Protein AF-A0A652KYF9-F1 (afdb_monomer)

Solvent-accessible surface area (backbone atoms only — not comparable to full-atom values): 8912 Å² total; per-residue (Å²): 131,68,86,69,49,63,64,50,50,52,52,50,38,53,53,48,46,70,70,43,40,64,68,52,47,70,68,33,85,41,65,67,44,28,49,58,48,34,56,60,37,25,52,26,42,38,51,16,23,45,24,52,26,53,29,66,75,55,58,75,67,52,25,52,54,21,47,50,51,18,47,54,28,46,42,53,31,52,51,53,48,55,43,28,55,50,44,50,44,58,72,70,35,50,94,91,38,44,70,59,36,53,48,51,51,51,48,52,54,50,49,45,67,62,49,46,60,55,52,51,50,51,33,62,73,66,35,53,70,35,30,47,54,50,18,53,52,51,33,50,50,33,54,48,52,45,50,51,53,60,57,54,58,67,63,67,77,78,72,79,80,80,79,76,81,76,130

Secondary structure (DSSP, 8-state):
--TTHHHHHHHHHHHHHHHHHHHHHTT--SHHHHHHTHHHHHHHHHHHHHHHHHHTSS-HHHHHHHHHHHHHHHHHHHHHHHHHHHHHHHHT--TT-HHHHHHHHHHHHHHHHHHHHHHHHHHHHH-HHHHHHHHHHHHHHHHHHHHHHHHHHHHHTT---------

Radius of gyration: 19.41 Å; Cα contacts (8 Å, |Δi|>4): 129; chains: 1; bounding box: 60×26×57 Å

Foldseek 3Di:
DDPCLVVVLVVVLVVCCVVCLVVVLVQLQALVSLLVLLVLLLVLLQLLLVLQLQLQVDDPVSVSVSNNSNSVSVSVNVSSCVSSLVNVLCVPADPVGNVVSVVVSVVVVVCCVVVVVVLVVVLVVVDSVSSNVSSVVSSVVSVVVSVVSVVVVVVVVPDDDPPPPDD

Mean predicted aligned error: 7.62 Å

Sequence (167 aa):
APAGLAPLLLVMNSVLVVLFQVPLARFGGSTDAARRLLLPLAALFALGTLALAVSALGGRGLAVTALVVAALALTFVEMIHAIASWELSVALAPDDAQGAYLGVHALAVATQRFGGPLLLTGVIAAGPPAWAVLGVGLVAMCGGQHRVVSRGLRKSSLSVPTVTVSE

Structure (mmCIF, N/CA/C/O backbone):
data_AF-A0A652KYF9-F1
#
_entry.id   AF-A0A652KYF9-F1
#
loop_
_atom_site.group_PDB
_atom_site.id
_atom_site.type_symbol
_atom_site.label_atom_id
_atom_site.label_alt_id
_atom_site.label_comp_id
_atom_site.label_asym_id
_atom_site.label_entity_id
_atom_site.label_seq_id
_atom_site.pdbx_PDB_ins_code
_atom_site.Cartn_x
_atom_site.Cartn_y
_atom_site.Cartn_z
_atom_site.occupancy
_atom_site.B_iso_or_equiv
_atom_site.auth_seq_id
_atom_site.auth_comp_id
_atom_site.auth_asym_id
_atom_site.auth_atom_id
_atom_site.pdbx_PDB_model_num
ATOM 1 N N . ALA A 1 1 ? 13.145 4.202 -16.787 1.00 61.78 1 ALA A N 1
ATOM 2 C CA . ALA A 1 1 ? 11.882 4.818 -17.260 1.00 61.78 1 ALA A CA 1
ATOM 3 C C . ALA A 1 1 ? 12.142 6.276 -17.675 1.00 61.78 1 ALA A C 1
ATOM 5 O O . ALA A 1 1 ? 13.192 6.789 -17.305 1.00 61.78 1 ALA A O 1
ATOM 6 N N . PRO A 1 2 ? 11.268 6.936 -18.460 1.00 72.00 2 PRO A N 1
ATOM 7 C CA . PRO A 1 2 ? 11.425 8.351 -18.821 1.00 72.00 2 PRO A CA 1
ATOM 8 C C . PRO A 1 2 ? 11.350 9.254 -17.579 1.00 72.00 2 PRO A C 1
ATOM 10 O O . PRO A 1 2 ? 10.536 8.989 -16.697 1.00 72.00 2 PRO A O 1
ATOM 13 N N . ALA A 1 3 ? 12.135 10.336 -17.526 1.00 73.31 3 ALA A N 1
ATOM 14 C CA . ALA A 1 3 ? 12.204 11.226 -16.356 1.00 73.31 3 ALA A CA 1
ATOM 15 C C . ALA A 1 3 ? 10.850 11.867 -15.971 1.00 73.31 3 ALA A C 1
ATOM 17 O O . ALA A 1 3 ? 10.592 12.101 -14.797 1.00 73.31 3 ALA A O 1
ATOM 18 N N . GLY A 1 4 ? 9.950 12.084 -16.938 1.00 81.56 4 GLY A N 1
ATOM 19 C CA . GLY A 1 4 ? 8.615 12.653 -16.698 1.00 81.56 4 GLY A CA 1
ATOM 20 C C . GLY A 1 4 ? 7.552 11.665 -16.199 1.00 81.56 4 GLY A C 1
ATOM 21 O O . GLY A 1 4 ? 6.429 12.076 -15.919 1.00 81.56 4 GLY A O 1
ATOM 22 N N . LEU A 1 5 ? 7.866 10.370 -16.084 1.00 83.81 5 LEU A N 1
ATOM 23 C CA . LEU A 1 5 ? 6.870 9.361 -15.714 1.00 83.81 5 LEU A CA 1
ATOM 24 C C . LEU A 1 5 ? 6.497 9.430 -14.226 1.00 83.81 5 LEU A C 1
ATOM 26 O O . LEU A 1 5 ? 5.326 9.294 -13.893 1.00 83.81 5 LEU A O 1
ATOM 30 N N . ALA A 1 6 ? 7.457 9.686 -13.334 1.00 83.50 6 ALA A N 1
ATOM 31 C CA . ALA A 1 6 ? 7.186 9.742 -11.895 1.00 83.50 6 ALA A CA 1
ATOM 32 C C . ALA A 1 6 ? 6.206 10.875 -11.502 1.00 83.50 6 ALA A C 1
ATOM 34 O O . ALA A 1 6 ? 5.224 10.575 -10.823 1.00 83.50 6 ALA A O 1
ATOM 35 N N . PRO A 1 7 ? 6.368 12.132 -11.972 1.00 87.94 7 PRO A N 1
ATOM 36 C CA . PRO A 1 7 ? 5.379 13.188 -11.736 1.00 87.94 7 PRO A CA 1
ATOM 37 C C . PRO A 1 7 ? 3.994 12.856 -12.298 1.00 87.94 7 PRO A C 1
ATOM 39 O O . PRO A 1 7 ? 2.985 13.126 -11.653 1.00 87.94 7 PRO A O 1
ATOM 42 N N . LEU A 1 8 ? 3.932 12.230 -13.479 1.00 88.44 8 LEU A N 1
ATOM 43 C CA . LEU A 1 8 ? 2.664 11.848 -14.100 1.00 88.44 8 LEU A CA 1
ATOM 44 C C . LEU A 1 8 ? 1.914 10.803 -13.263 1.00 88.44 8 LEU A C 1
ATOM 46 O O . LEU A 1 8 ? 0.705 10.923 -13.078 1.00 88.44 8 LEU A O 1
ATOM 50 N N . LEU A 1 9 ? 2.625 9.808 -12.723 1.00 87.25 9 LEU A N 1
ATOM 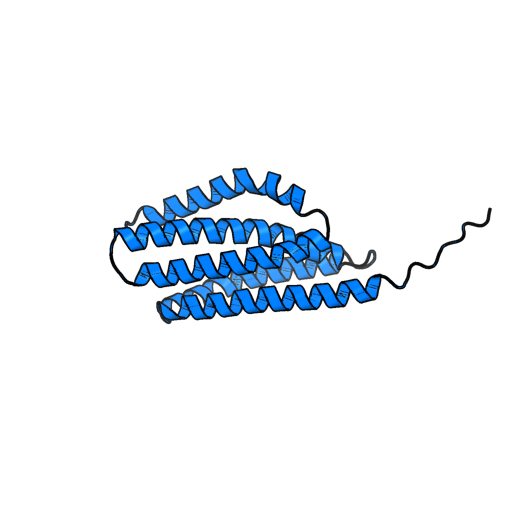51 C CA . LEU A 1 9 ? 2.030 8.814 -11.827 1.00 87.25 9 LEU A CA 1
ATOM 52 C C . LEU A 1 9 ? 1.521 9.440 -10.522 1.00 87.25 9 LEU A C 1
ATOM 54 O O . LEU A 1 9 ? 0.471 9.029 -10.036 1.00 87.25 9 LEU A O 1
ATOM 58 N N . LEU A 1 10 ? 2.219 10.443 -9.979 1.00 87.50 10 LEU A N 1
ATOM 59 C CA . LEU A 1 10 ? 1.770 11.173 -8.786 1.00 87.50 10 LEU A CA 1
ATOM 60 C C . LEU A 1 10 ? 0.486 11.971 -9.049 1.00 87.50 10 LEU A C 1
ATOM 62 O O . LEU A 1 10 ? -0.453 11.912 -8.254 1.00 87.50 10 LEU A O 1
ATOM 66 N N . VAL A 1 11 ? 0.416 12.674 -10.185 1.00 91.19 11 VAL A N 1
ATOM 67 C CA . VAL A 1 11 ? -0.804 13.382 -10.607 1.00 91.19 11 VAL A CA 1
ATOM 68 C C . VAL A 1 11 ? -1.946 12.390 -10.820 1.00 91.19 11 VAL A C 1
ATOM 70 O O . VAL A 1 11 ? -3.055 12.625 -10.347 1.00 91.19 11 VAL A O 1
ATOM 73 N N . MET A 1 12 ? -1.674 11.258 -11.474 1.00 90.12 12 MET A N 1
ATOM 74 C CA . MET A 1 12 ? -2.659 10.198 -11.680 1.00 90.12 12 MET A CA 1
ATOM 75 C C . MET A 1 12 ? -3.203 9.670 -10.350 1.00 90.12 12 MET A C 1
ATOM 77 O O . MET A 1 12 ? -4.418 9.606 -10.190 1.00 90.12 12 MET A O 1
ATOM 81 N N . ASN A 1 13 ? -2.333 9.334 -9.393 1.00 91.56 13 ASN A N 1
ATOM 82 C CA . ASN A 1 13 ? -2.744 8.911 -8.054 1.00 91.56 13 ASN A CA 1
ATOM 83 C C . ASN A 1 13 ? -3.658 9.960 -7.403 1.00 91.56 13 ASN A C 1
ATOM 85 O O . ASN A 1 13 ? -4.768 9.627 -7.000 1.00 91.56 13 ASN A O 1
ATOM 89 N N . SER A 1 14 ? -3.257 11.232 -7.410 1.00 90.75 14 SER A N 1
ATOM 90 C CA . SER A 1 14 ? -4.039 12.317 -6.801 1.00 90.75 14 SER A CA 1
ATOM 91 C C . SER A 1 14 ? -5.425 12.472 -7.438 1.00 90.75 14 SER A C 1
ATOM 93 O O . SER A 1 14 ? -6.427 12.592 -6.735 1.00 90.75 14 SER A O 1
ATOM 95 N N . VAL A 1 15 ? -5.506 12.429 -8.772 1.00 92.19 15 VAL A N 1
ATOM 96 C CA . VAL A 1 15 ? -6.780 12.497 -9.507 1.00 92.19 15 VAL A CA 1
ATOM 97 C C . VAL A 1 15 ? -7.671 11.308 -9.159 1.00 92.19 15 VAL A C 1
ATOM 99 O O . VAL A 1 15 ? -8.852 11.489 -8.873 1.00 92.19 15 VAL A O 1
ATOM 102 N N . LEU A 1 16 ? -7.117 10.095 -9.142 1.00 90.88 16 LEU A N 1
ATOM 103 C CA . LEU A 1 16 ? -7.863 8.890 -8.783 1.00 90.88 16 LEU A CA 1
ATOM 104 C C . LEU A 1 16 ? -8.388 8.960 -7.349 1.00 90.88 16 LEU A C 1
ATOM 106 O O . LEU A 1 16 ? -9.551 8.639 -7.124 1.00 90.88 16 LEU A O 1
ATOM 110 N N . VAL A 1 17 ? -7.574 9.426 -6.401 1.00 91.19 17 VAL A N 1
ATOM 111 C CA . VAL A 1 17 ? -7.996 9.625 -5.011 1.00 91.19 17 VAL A CA 1
ATOM 112 C C . VAL A 1 17 ? -9.170 10.603 -4.950 1.00 91.19 17 VAL A C 1
ATOM 114 O O . VAL A 1 17 ? -10.224 10.252 -4.431 1.00 91.19 17 VAL A O 1
ATOM 117 N N . VAL A 1 18 ? -9.062 11.784 -5.562 1.00 92.50 18 VAL A N 1
ATOM 118 C CA . VAL A 1 18 ? -10.150 12.781 -5.549 1.00 92.50 18 VAL A CA 1
ATOM 119 C C . VAL A 1 18 ? -11.443 12.239 -6.171 1.00 92.50 18 VAL A C 1
ATOM 121 O O . VAL A 1 18 ? -12.529 12.484 -5.645 1.00 92.50 18 VAL A O 1
ATOM 124 N N . LEU A 1 19 ? -11.344 11.484 -7.268 1.00 91.00 19 LEU A N 1
ATOM 125 C CA . LEU A 1 19 ? -12.509 10.943 -7.970 1.00 91.00 19 LEU A CA 1
ATOM 126 C C . LEU A 1 19 ? -13.165 9.769 -7.230 1.00 91.00 19 LEU A C 1
ATOM 128 O O . LEU A 1 19 ? -14.393 9.671 -7.203 1.00 91.00 19 LEU A O 1
ATOM 132 N N . PHE A 1 20 ? -12.367 8.867 -6.653 1.00 89.00 20 PHE A N 1
ATOM 133 C CA . PHE A 1 20 ? -12.853 7.578 -6.153 1.00 89.00 20 PHE A CA 1
ATOM 134 C C . PHE A 1 20 ? -12.928 7.474 -4.631 1.00 89.00 20 PHE A C 1
ATOM 136 O O . PHE A 1 20 ? -13.689 6.640 -4.139 1.00 89.00 20 PHE A O 1
ATOM 143 N N . GLN A 1 21 ? -12.228 8.318 -3.870 1.00 86.56 21 GLN A N 1
ATOM 144 C CA . GLN A 1 21 ? -12.190 8.202 -2.410 1.00 86.56 21 GLN A CA 1
ATOM 145 C C . GLN A 1 21 ? -13.572 8.411 -1.776 1.00 86.56 21 GLN A C 1
ATOM 147 O O . GLN A 1 21 ? -13.978 7.607 -0.940 1.00 86.56 21 GLN A O 1
ATOM 152 N N . VAL A 1 22 ? -14.329 9.438 -2.189 1.00 86.00 22 VAL A N 1
ATOM 153 C CA . VAL A 1 22 ? -15.665 9.718 -1.623 1.00 86.00 22 VAL A CA 1
ATOM 154 C C . VAL A 1 22 ? -16.679 8.614 -1.956 1.00 86.00 22 VAL A C 1
ATOM 156 O O . VAL A 1 22 ? -17.345 8.138 -1.032 1.00 86.00 22 VAL A O 1
ATOM 159 N N . PRO A 1 23 ? -16.810 8.152 -3.218 1.00 84.06 23 PRO A N 1
ATOM 160 C CA . PRO A 1 23 ? -17.637 6.990 -3.528 1.00 84.06 23 PRO A CA 1
ATOM 161 C C . PRO A 1 23 ? -17.233 5.750 -2.733 1.00 84.06 23 PRO A C 1
ATOM 163 O O . PRO A 1 23 ? -18.103 5.072 -2.193 1.00 84.06 23 PRO A O 1
ATOM 166 N N . LEU A 1 24 ? -15.930 5.472 -2.622 1.00 82.81 24 LEU A N 1
ATOM 167 C CA . LEU A 1 24 ? -15.432 4.272 -1.957 1.00 82.81 24 LEU A CA 1
ATOM 168 C C . LEU A 1 24 ? -15.691 4.295 -0.445 1.00 82.81 24 LEU A C 1
ATOM 170 O O . LEU A 1 24 ? -16.079 3.276 0.124 1.00 82.81 24 LEU A O 1
ATOM 174 N N . ALA A 1 25 ? -15.559 5.463 0.189 1.00 82.06 25 ALA A N 1
ATOM 175 C CA . ALA A 1 25 ? -15.819 5.649 1.616 1.00 82.06 25 ALA A CA 1
ATOM 176 C C . ALA A 1 25 ? -17.262 5.291 2.001 1.00 82.06 25 ALA A C 1
ATOM 178 O O . ALA A 1 25 ? -17.492 4.716 3.063 1.00 82.06 25 ALA A O 1
ATOM 179 N N . ARG A 1 26 ? -18.235 5.532 1.111 1.00 79.12 26 ARG A N 1
ATOM 180 C CA . ARG A 1 26 ? -19.644 5.173 1.353 1.00 79.12 26 ARG A CA 1
ATOM 181 C C . ARG A 1 26 ? -19.870 3.666 1.498 1.00 79.12 26 ARG A C 1
ATOM 183 O O . ARG A 1 26 ? -20.825 3.266 2.154 1.00 79.12 26 ARG A O 1
ATOM 190 N N . PHE A 1 27 ? -19.003 2.831 0.925 1.00 72.38 27 PHE A N 1
ATOM 191 C CA . PHE A 1 27 ? -19.092 1.372 1.051 1.00 72.38 27 PHE A CA 1
ATOM 192 C C . PHE A 1 27 ? -18.446 0.835 2.338 1.00 72.38 27 PHE A C 1
ATOM 194 O O . PHE A 1 27 ? -18.620 -0.339 2.662 1.00 72.38 27 PHE A O 1
ATOM 201 N N . GLY A 1 28 ? -17.702 1.671 3.068 1.00 66.94 28 GLY A N 1
ATOM 202 C CA . GLY A 1 28 ? -16.919 1.277 4.238 1.00 66.94 28 GLY A CA 1
ATOM 203 C C . GLY A 1 28 ? -17.611 1.411 5.592 1.00 66.94 28 GLY A C 1
ATOM 204 O O . GLY A 1 28 ? -17.020 0.991 6.574 1.00 66.94 28 GLY A O 1
ATOM 205 N N . GLY A 1 29 ? -18.835 1.946 5.668 1.00 69.31 29 GLY A N 1
ATOM 206 C CA . GLY A 1 29 ? -19.459 2.403 6.926 1.00 69.31 29 GLY A CA 1
ATOM 207 C C . GLY A 1 29 ? -19.895 1.328 7.932 1.00 69.31 29 GLY A C 1
ATOM 208 O O . GLY A 1 29 ? -20.793 1.568 8.732 1.00 69.31 29 GLY A O 1
ATOM 209 N N . SER A 1 30 ? -19.337 0.119 7.874 1.00 75.88 30 SER A N 1
ATOM 210 C CA . SER A 1 30 ? -19.535 -0.893 8.913 1.00 75.88 30 SER 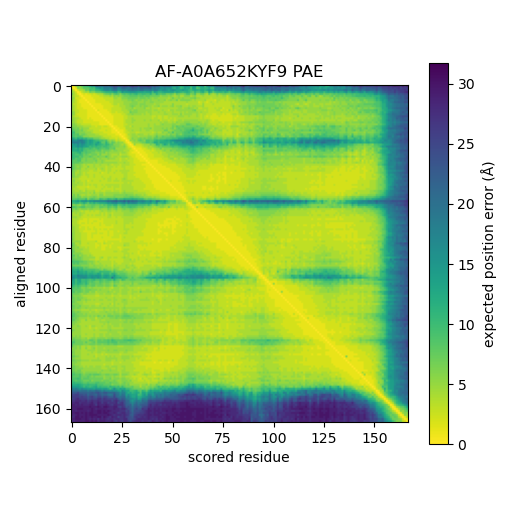A CA 1
ATOM 211 C C . SER A 1 30 ? -18.267 -1.705 9.130 1.00 75.88 30 SER A C 1
ATOM 213 O O . SER A 1 30 ? -17.495 -1.960 8.203 1.00 75.88 30 SER A O 1
ATOM 215 N N . THR A 1 31 ? -18.084 -2.206 10.349 1.00 74.69 31 THR A N 1
ATOM 216 C CA . THR A 1 31 ? -16.899 -2.991 10.715 1.00 74.69 31 THR A CA 1
ATOM 217 C C . THR A 1 31 ? -16.773 -4.285 9.903 1.00 74.69 31 THR A C 1
ATOM 219 O O . THR A 1 31 ? -15.665 -4.705 9.566 1.00 74.69 31 THR A O 1
ATOM 222 N N . ASP A 1 32 ? -17.896 -4.912 9.532 1.00 75.81 32 ASP A N 1
ATOM 223 C CA . ASP A 1 32 ? -17.878 -6.116 8.693 1.00 75.81 32 ASP A CA 1
ATOM 224 C C . ASP A 1 32 ? -17.510 -5.781 7.234 1.00 75.81 32 ASP A C 1
ATOM 226 O O . ASP A 1 32 ? -16.769 -6.535 6.599 1.00 75.81 32 ASP A O 1
ATOM 230 N N . ALA A 1 33 ? -17.923 -4.612 6.722 1.00 78.12 33 ALA A N 1
ATOM 231 C CA . ALA A 1 33 ? -17.469 -4.107 5.425 1.00 78.12 33 ALA A CA 1
ATOM 232 C C . ALA A 1 33 ? -15.963 -3.789 5.438 1.00 78.12 33 ALA A C 1
ATOM 234 O O . ALA A 1 33 ? -15.233 -4.278 4.572 1.00 78.12 33 ALA A O 1
ATOM 235 N N . ALA A 1 34 ? -15.472 -3.083 6.462 1.00 78.69 34 ALA A N 1
ATOM 236 C CA . ALA A 1 34 ? -14.048 -2.787 6.644 1.00 78.69 34 ALA A CA 1
ATOM 237 C C . ALA A 1 34 ? -13.191 -4.066 6.700 1.00 78.69 34 ALA A C 1
ATOM 239 O O . ALA A 1 34 ? -12.132 -4.154 6.076 1.00 78.69 34 ALA A O 1
ATOM 240 N N . ARG A 1 35 ? -13.680 -5.117 7.369 1.00 80.88 35 ARG A N 1
ATOM 241 C CA . ARG A 1 35 ? -13.007 -6.423 7.408 1.00 80.88 35 ARG A CA 1
ATOM 242 C C . ARG A 1 35 ? -12.992 -7.128 6.048 1.00 80.88 35 ARG A C 1
ATOM 244 O O . ARG A 1 35 ? -11.986 -7.760 5.709 1.00 80.88 35 ARG A O 1
ATOM 251 N N . ARG A 1 36 ? -14.094 -7.083 5.292 1.00 83.50 36 ARG A N 1
ATOM 252 C CA . ARG A 1 36 ? -14.188 -7.696 3.950 1.00 83.50 36 ARG A CA 1
ATOM 253 C C . ARG A 1 36 ? -13.254 -7.016 2.955 1.00 83.50 36 ARG A C 1
ATOM 255 O O . ARG A 1 36 ? -12.708 -7.703 2.096 1.00 83.50 36 ARG A O 1
ATOM 262 N N . LEU A 1 37 ? -13.009 -5.718 3.126 1.00 85.25 37 LEU A N 1
ATOM 263 C CA . LEU A 1 37 ? -12.071 -4.934 2.324 1.00 85.25 37 LEU A CA 1
ATOM 264 C C . LEU A 1 37 ? -10.595 -5.348 2.496 1.00 85.25 37 LEU A C 1
ATOM 266 O O . LEU A 1 37 ? -9.790 -5.079 1.608 1.00 85.25 37 LEU A O 1
ATOM 270 N N . LEU A 1 38 ? -10.230 -6.082 3.554 1.00 84.50 38 LEU A N 1
ATOM 271 C CA . LEU A 1 38 ? -8.854 -6.578 3.737 1.00 84.50 38 LEU A CA 1
ATOM 272 C C . LEU A 1 38 ? -8.437 -7.629 2.691 1.00 84.50 38 LEU A C 1
ATOM 274 O O . LEU A 1 38 ? -7.253 -7.753 2.384 1.00 84.50 38 LEU A O 1
ATOM 278 N N . LEU A 1 39 ? -9.390 -8.379 2.126 1.00 86.69 39 LEU A N 1
ATOM 279 C CA . LEU A 1 39 ? -9.115 -9.358 1.066 1.00 86.69 39 LEU A CA 1
ATOM 280 C C . LEU A 1 39 ? -8.742 -8.698 -0.276 1.00 86.69 39 LEU A C 1
ATOM 282 O O . LEU A 1 39 ? -7.676 -9.025 -0.804 1.00 86.69 39 LEU A O 1
ATOM 286 N N . PRO A 1 40 ? -9.538 -7.761 -0.836 1.00 89.50 40 PRO A N 1
ATOM 287 C CA . PRO A 1 40 ? -9.131 -7.034 -2.034 1.00 89.50 40 PRO A CA 1
ATOM 288 C C . PRO A 1 40 ? -7.891 -6.169 -1.782 1.00 89.50 40 PRO A C 1
ATOM 290 O O . PRO A 1 40 ? -7.067 -6.051 -2.685 1.00 89.50 40 PRO A O 1
ATOM 293 N N . LEU A 1 41 ? -7.695 -5.644 -0.563 1.00 89.69 41 LEU A N 1
ATOM 294 C CA . LEU A 1 41 ? -6.461 -4.945 -0.187 1.00 89.69 41 LEU A CA 1
ATOM 295 C C . LEU A 1 41 ? -5.224 -5.836 -0.384 1.00 89.69 41 LEU A C 1
ATOM 297 O O . LEU A 1 41 ? -4.260 -5.423 -1.026 1.00 89.69 41 LEU A O 1
ATOM 301 N N . ALA A 1 42 ? -5.269 -7.075 0.118 1.00 90.69 42 ALA A N 1
ATOM 302 C CA . ALA A 1 42 ? -4.181 -8.036 -0.039 1.00 90.69 42 ALA A CA 1
ATOM 303 C C . ALA A 1 42 ? -3.906 -8.353 -1.519 1.00 90.69 42 ALA A C 1
ATOM 305 O O . ALA A 1 42 ? -2.752 -8.364 -1.949 1.00 90.69 42 ALA A O 1
ATOM 306 N N . ALA A 1 43 ? -4.960 -8.560 -2.315 1.00 92.56 43 ALA A N 1
ATOM 307 C CA . ALA A 1 4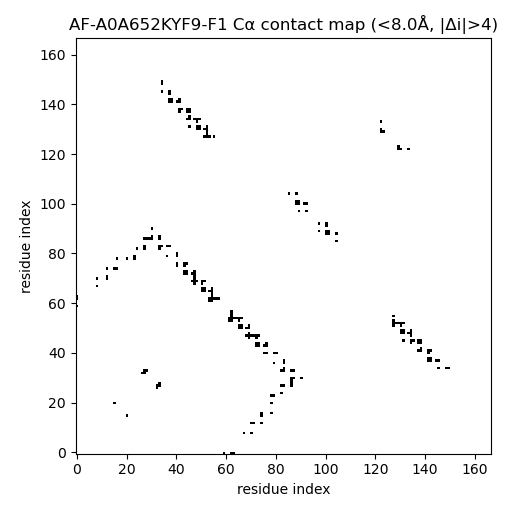3 ? -4.829 -8.820 -3.747 1.00 92.56 43 ALA A CA 1
ATOM 308 C C . ALA A 1 43 ? -4.198 -7.633 -4.499 1.00 92.56 43 ALA A C 1
ATOM 310 O O . ALA A 1 43 ? -3.320 -7.833 -5.339 1.00 92.56 43 ALA A O 1
ATOM 311 N N . LEU A 1 44 ? -4.594 -6.400 -4.173 1.00 93.50 44 LEU A N 1
ATOM 312 C CA . LEU A 1 44 ? -4.031 -5.191 -4.775 1.00 93.50 44 LEU A CA 1
ATOM 313 C C . LEU A 1 44 ? -2.573 -4.953 -4.357 1.00 93.50 44 LEU A C 1
ATOM 315 O O . LEU A 1 44 ? -1.763 -4.562 -5.196 1.00 93.50 44 LEU A O 1
ATOM 319 N N . PHE A 1 45 ? -2.207 -5.245 -3.104 1.00 93.75 45 PHE A N 1
ATOM 320 C CA . PHE A 1 45 ? -0.808 -5.225 -2.666 1.00 93.75 45 PHE A CA 1
ATOM 321 C C . PHE A 1 45 ? 0.048 -6.236 -3.434 1.00 93.75 45 PHE A C 1
ATOM 323 O O . PHE A 1 45 ? 1.138 -5.887 -3.898 1.00 93.75 45 PHE A O 1
ATOM 330 N N . ALA A 1 46 ? -0.444 -7.466 -3.604 1.00 93.38 46 ALA A N 1
ATOM 331 C CA . ALA A 1 46 ? 0.232 -8.489 -4.397 1.00 93.38 46 ALA A CA 1
ATOM 332 C C . ALA A 1 46 ? 0.404 -8.041 -5.856 1.00 93.38 46 ALA A C 1
ATOM 334 O O . ALA A 1 46 ? 1.510 -8.099 -6.387 1.00 93.38 46 ALA A O 1
ATOM 335 N N . LEU A 1 47 ? -0.659 -7.521 -6.480 1.00 95.62 47 LEU A N 1
ATOM 336 C CA . LEU A 1 47 ? -0.611 -6.997 -7.845 1.00 95.62 47 LEU A CA 1
ATOM 337 C C . LEU A 1 47 ? 0.404 -5.855 -7.984 1.00 95.62 47 LEU A C 1
ATOM 339 O O . LEU A 1 47 ? 1.240 -5.888 -8.884 1.00 95.62 47 LEU A O 1
ATOM 343 N N . GLY A 1 48 ? 0.353 -4.861 -7.093 1.00 93.50 48 GLY A N 1
ATOM 344 C CA . GLY A 1 48 ? 1.227 -3.692 -7.156 1.00 93.50 48 GLY A CA 1
ATOM 345 C C . GLY A 1 48 ? 2.701 -4.049 -6.975 1.00 93.50 48 GLY A C 1
ATOM 346 O O . GLY A 1 48 ? 3.545 -3.619 -7.758 1.00 93.50 48 GLY A O 1
ATOM 347 N N . THR A 1 49 ? 3.016 -4.887 -5.988 1.00 93.88 49 THR A N 1
ATOM 348 C CA . THR A 1 49 ? 4.398 -5.321 -5.726 1.00 93.88 49 THR A CA 1
ATOM 349 C C . THR A 1 49 ? 4.943 -6.260 -6.800 1.00 93.88 49 THR A C 1
ATOM 351 O O . THR A 1 49 ? 6.094 -6.105 -7.208 1.00 93.88 49 THR A O 1
ATOM 354 N N . LEU A 1 50 ? 4.127 -7.173 -7.334 1.00 93.44 50 LEU A N 1
ATOM 355 C CA . LEU A 1 50 ? 4.521 -8.012 -8.468 1.00 93.44 50 LEU A CA 1
ATOM 356 C C . LEU A 1 50 ? 4.776 -7.158 -9.718 1.00 93.44 50 LEU A C 1
ATOM 358 O O . LEU A 1 50 ? 5.773 -7.360 -10.405 1.00 93.44 50 LEU A O 1
ATOM 362 N N . ALA A 1 51 ? 3.918 -6.173 -9.993 1.00 92.94 51 ALA A N 1
ATOM 363 C CA . ALA A 1 51 ? 4.107 -5.252 -11.108 1.00 92.94 51 ALA A CA 1
ATOM 364 C C . ALA A 1 51 ? 5.408 -4.441 -10.958 1.00 92.94 51 ALA A C 1
ATOM 366 O O . ALA A 1 51 ? 6.155 -4.290 -11.925 1.00 92.94 51 ALA A O 1
ATOM 367 N N . LEU A 1 52 ? 5.750 -4.002 -9.742 1.00 91.94 52 LEU A N 1
ATOM 368 C CA . LEU A 1 52 ? 7.045 -3.366 -9.472 1.00 91.94 52 LEU A CA 1
ATOM 369 C C . LEU A 1 52 ? 8.220 -4.319 -9.723 1.00 91.94 52 LEU A C 1
ATOM 371 O O . LEU A 1 52 ? 9.179 -3.917 -10.384 1.00 91.94 52 LEU A O 1
ATOM 375 N N . ALA A 1 53 ? 8.127 -5.582 -9.301 1.00 91.69 53 ALA A N 1
ATOM 376 C CA . ALA A 1 53 ? 9.146 -6.590 -9.596 1.00 91.69 53 ALA A CA 1
ATOM 377 C C . ALA A 1 53 ? 9.319 -6.803 -11.113 1.00 91.69 53 ALA A C 1
ATOM 379 O O . ALA A 1 53 ? 10.440 -6.800 -11.623 1.00 91.69 53 ALA A O 1
ATOM 380 N N . VAL A 1 54 ? 8.207 -6.917 -11.848 1.00 91.12 54 VAL A N 1
ATOM 381 C CA . VAL A 1 54 ? 8.190 -7.113 -13.308 1.00 91.12 54 VAL A CA 1
ATOM 382 C C . VAL A 1 54 ? 8.757 -5.905 -14.049 1.00 91.12 54 VAL A C 1
ATOM 384 O O . VAL A 1 54 ? 9.431 -6.075 -15.064 1.00 91.12 54 VAL A O 1
ATOM 387 N N . SER A 1 55 ? 8.553 -4.689 -13.534 1.00 90.44 55 SER A N 1
ATOM 388 C CA . SER A 1 55 ? 9.085 -3.471 -14.157 1.00 90.44 55 SER A CA 1
ATOM 389 C C . SER A 1 55 ? 10.616 -3.479 -14.292 1.00 90.44 55 SER A C 1
ATOM 391 O O . SER A 1 55 ? 11.161 -2.793 -15.160 1.00 90.44 55 SER A O 1
ATOM 393 N N . ALA A 1 56 ? 11.301 -4.286 -13.474 1.00 86.44 56 ALA A N 1
ATOM 394 C CA . ALA A 1 56 ? 12.748 -4.439 -13.483 1.00 86.44 56 ALA A CA 1
ATOM 395 C C . ALA A 1 56 ? 13.267 -5.532 -14.440 1.00 86.44 56 ALA A C 1
ATOM 397 O O . ALA A 1 56 ? 14.474 -5.610 -14.654 1.00 86.44 56 ALA A O 1
ATOM 398 N N . LEU A 1 57 ? 12.391 -6.343 -15.050 1.00 84.56 57 LEU A N 1
ATOM 399 C CA . LEU A 1 57 ? 12.776 -7.440 -15.958 1.00 84.56 57 LEU A CA 1
ATOM 400 C C . LEU A 1 57 ? 13.229 -6.968 -17.355 1.00 84.56 57 LEU A C 1
ATOM 402 O O . LEU A 1 57 ? 13.701 -7.773 -18.153 1.00 84.56 57 LEU A O 1
ATOM 406 N N . GLY A 1 58 ? 13.140 -5.665 -17.641 1.00 75.50 58 GLY A N 1
ATOM 407 C CA . GLY A 1 58 ? 13.672 -5.049 -18.859 1.00 75.50 58 GLY A CA 1
ATOM 408 C C . GLY A 1 58 ? 12.614 -4.696 -19.909 1.00 75.50 58 GLY A C 1
ATOM 409 O O . GLY A 1 58 ? 11.470 -5.133 -19.863 1.00 75.50 58 GLY A O 1
ATOM 410 N N . GLY A 1 59 ? 13.005 -3.854 -20.870 1.00 83.31 59 GLY A N 1
ATOM 411 C CA . GLY A 1 59 ? 12.128 -3.355 -21.934 1.00 83.31 59 GLY A CA 1
ATOM 412 C C . GLY A 1 59 ? 11.344 -2.098 -21.539 1.00 83.31 59 GLY A C 1
ATOM 413 O O . GLY A 1 59 ? 10.587 -2.071 -20.570 1.00 83.31 59 GLY A O 1
ATOM 414 N N . ARG A 1 60 ? 11.499 -1.021 -22.323 1.00 85.62 60 ARG A N 1
ATOM 415 C CA . ARG A 1 60 ? 10.878 0.285 -22.030 1.00 85.62 60 ARG A CA 1
ATOM 416 C C . ARG A 1 60 ? 9.348 0.214 -21.982 1.00 85.62 60 ARG A C 1
ATOM 418 O O . ARG A 1 60 ? 8.759 0.851 -21.119 1.00 85.62 60 ARG A O 1
ATOM 425 N N . GLY A 1 61 ? 8.730 -0.560 -22.878 1.00 88.50 61 GLY A N 1
ATOM 426 C CA . GLY A 1 61 ? 7.278 -0.762 -22.907 1.00 88.50 61 GLY A CA 1
ATOM 427 C C . GLY A 1 61 ? 6.768 -1.479 -21.658 1.00 88.50 61 GLY A C 1
ATOM 428 O O . GLY A 1 61 ? 5.921 -0.934 -20.958 1.00 88.50 61 GLY A O 1
ATOM 429 N N . LEU A 1 62 ? 7.362 -2.635 -21.333 1.00 90.06 62 LEU A N 1
ATOM 430 C CA . LEU A 1 62 ? 7.002 -3.437 -20.160 1.00 90.06 62 LEU A CA 1
ATOM 431 C C . LEU A 1 62 ? 7.153 -2.644 -18.857 1.00 90.06 62 LEU A C 1
ATOM 433 O O . LEU A 1 62 ? 6.259 -2.666 -18.015 1.00 90.06 62 LEU A O 1
ATOM 437 N N . ALA A 1 63 ? 8.252 -1.899 -18.710 1.00 89.31 63 ALA A N 1
ATOM 438 C CA . ALA A 1 63 ? 8.482 -1.068 -17.534 1.00 89.31 63 ALA A CA 1
ATOM 439 C C . ALA A 1 63 ? 7.400 0.010 -17.374 1.00 89.31 63 ALA A C 1
ATOM 441 O O . ALA A 1 63 ? 6.882 0.197 -16.279 1.00 89.31 63 ALA A O 1
ATOM 442 N N . VAL A 1 64 ? 7.022 0.702 -18.455 1.00 91.00 64 VAL A N 1
ATOM 443 C CA . VAL A 1 64 ? 5.970 1.731 -18.401 1.00 91.00 64 VAL A CA 1
ATOM 444 C C . VAL A 1 64 ? 4.624 1.111 -18.033 1.00 91.00 64 VAL A C 1
ATOM 446 O O . VAL A 1 64 ? 3.973 1.597 -17.110 1.00 91.00 64 VAL A O 1
ATOM 449 N N . THR A 1 65 ? 4.223 0.021 -18.693 1.00 92.44 65 THR A N 1
ATOM 450 C CA . THR A 1 65 ? 2.943 -0.642 -18.403 1.00 92.44 65 THR A CA 1
ATOM 451 C C . THR A 1 65 ? 2.895 -1.183 -16.979 1.00 92.44 65 THR A C 1
ATOM 453 O O . THR A 1 65 ? 1.903 -0.989 -16.283 1.00 92.44 65 THR A O 1
ATOM 456 N N . ALA A 1 66 ? 3.980 -1.802 -16.511 1.00 93.19 66 ALA A N 1
ATOM 457 C CA . ALA A 1 66 ? 4.063 -2.351 -15.165 1.00 93.19 66 ALA A CA 1
ATOM 458 C C . ALA A 1 66 ? 4.018 -1.250 -14.093 1.00 93.19 66 ALA A C 1
ATOM 460 O O . ALA A 1 66 ? 3.321 -1.399 -13.094 1.00 93.19 66 ALA A O 1
ATOM 461 N N . LEU A 1 67 ? 4.681 -0.111 -14.322 1.00 91.94 67 LEU A N 1
ATOM 462 C CA . LEU A 1 67 ? 4.628 1.035 -13.409 1.00 91.94 67 LEU A CA 1
ATOM 463 C C . LEU A 1 67 ? 3.236 1.678 -13.350 1.00 91.94 67 LEU A C 1
ATOM 465 O O . LEU A 1 67 ? 2.801 2.070 -12.270 1.00 91.94 67 LEU A O 1
ATOM 469 N N . VAL A 1 68 ? 2.517 1.753 -14.475 1.00 93.25 68 VAL A N 1
ATOM 470 C CA . VAL A 1 68 ? 1.124 2.235 -14.494 1.00 93.25 68 VAL A CA 1
ATOM 471 C C . VAL A 1 68 ? 0.213 1.282 -13.719 1.00 93.25 68 VAL A C 1
ATOM 473 O O . VAL A 1 68 ? -0.546 1.735 -12.866 1.00 93.25 68 VAL A O 1
ATOM 476 N N . VAL A 1 69 ? 0.323 -0.032 -13.948 1.00 95.12 69 VAL A N 1
ATOM 477 C CA . VAL A 1 69 ? -0.443 -1.045 -13.198 1.00 95.12 69 VAL A CA 1
ATOM 478 C C . VAL A 1 69 ? -0.136 -0.969 -11.702 1.00 95.12 69 VAL A C 1
ATOM 480 O O . VAL A 1 69 ? -1.061 -0.976 -10.891 1.00 95.12 69 VAL A O 1
ATOM 483 N N . ALA A 1 70 ? 1.141 -0.841 -11.333 1.00 94.25 70 ALA A N 1
ATOM 484 C CA . ALA A 1 70 ? 1.552 -0.687 -9.944 1.00 94.25 70 ALA A CA 1
ATOM 485 C C . ALA A 1 70 ? 0.943 0.568 -9.309 1.00 94.25 70 ALA A C 1
ATOM 487 O O . ALA A 1 70 ? 0.362 0.484 -8.231 1.00 94.25 70 ALA A O 1
ATOM 488 N N . ALA A 1 71 ? 1.024 1.715 -9.985 1.00 93.06 71 ALA A N 1
ATOM 489 C CA . ALA A 1 71 ? 0.471 2.966 -9.481 1.00 93.06 71 ALA A CA 1
ATOM 490 C C . ALA A 1 71 ? -1.054 2.902 -9.317 1.00 93.06 71 ALA A C 1
ATOM 492 O O . ALA A 1 71 ? -1.567 3.338 -8.289 1.00 93.06 71 ALA A O 1
ATOM 493 N N . LEU A 1 72 ? -1.778 2.311 -10.273 1.00 93.88 72 LEU A N 1
ATOM 494 C CA . LEU A 1 72 ? -3.221 2.086 -10.153 1.00 93.88 72 LEU A CA 1
ATOM 495 C C . LEU A 1 72 ? -3.540 1.202 -8.944 1.00 93.88 72 LEU A C 1
ATOM 497 O O . LEU A 1 72 ? -4.313 1.606 -8.076 1.00 93.88 72 LEU A O 1
ATOM 501 N N . ALA A 1 73 ? -2.905 0.031 -8.852 1.00 94.50 73 ALA A N 1
ATOM 502 C CA . ALA A 1 73 ? -3.144 -0.919 -7.770 1.00 94.50 73 ALA A CA 1
ATOM 503 C C . ALA A 1 73 ? -2.858 -0.299 -6.395 1.00 94.50 73 ALA A C 1
ATOM 505 O O . ALA A 1 73 ? -3.704 -0.365 -5.505 1.00 94.50 73 ALA A O 1
ATOM 506 N N . LEU A 1 74 ? -1.707 0.361 -6.241 1.00 92.38 74 LEU A N 1
ATOM 507 C CA . LEU A 1 74 ? -1.304 0.999 -4.988 1.00 92.38 74 LEU A CA 1
ATOM 508 C C . LEU A 1 74 ? -2.177 2.210 -4.628 1.00 92.38 74 LEU A C 1
ATOM 510 O O . LEU A 1 74 ? -2.387 2.464 -3.446 1.00 92.38 74 LEU A O 1
ATOM 514 N N . THR A 1 75 ? -2.754 2.902 -5.612 1.00 93.50 75 THR A N 1
ATOM 515 C CA . THR A 1 75 ? -3.735 3.968 -5.348 1.00 93.50 75 T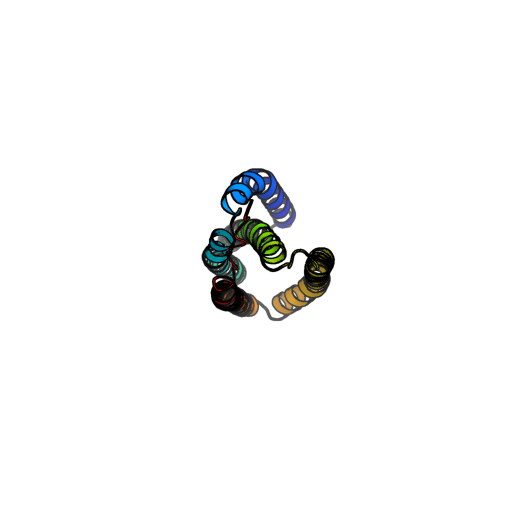HR A CA 1
ATOM 516 C C . THR A 1 75 ? -5.029 3.398 -4.766 1.00 93.50 75 THR A C 1
ATOM 518 O O . THR A 1 75 ? -5.571 3.929 -3.799 1.00 93.50 75 THR A O 1
ATOM 521 N N . PHE A 1 76 ? -5.520 2.273 -5.293 1.00 92.00 76 PHE A N 1
ATOM 522 C CA . PHE A 1 76 ? -6.675 1.598 -4.692 1.00 92.00 76 PHE A CA 1
ATOM 523 C C . PHE A 1 76 ? -6.359 1.022 -3.309 1.00 92.00 76 PHE A C 1
ATOM 525 O O . PHE A 1 76 ? -7.204 1.111 -2.418 1.00 92.00 76 PHE A O 1
ATOM 532 N N . VAL A 1 77 ? -5.149 0.491 -3.099 1.00 93.44 77 VAL A N 1
ATOM 533 C CA . VAL A 1 77 ? -4.678 0.101 -1.760 1.00 93.44 77 VAL A CA 1
ATOM 534 C C . VAL A 1 77 ? -4.771 1.277 -0.797 1.00 93.44 77 VAL A C 1
ATOM 536 O O . VAL A 1 77 ? -5.328 1.116 0.282 1.00 93.44 77 VAL A O 1
ATOM 539 N N . GLU A 1 78 ? -4.239 2.440 -1.169 1.00 92.25 78 GLU A N 1
ATOM 540 C CA . GLU A 1 78 ? -4.240 3.638 -0.328 1.00 92.25 78 GLU A CA 1
ATOM 541 C C . GLU A 1 78 ? -5.659 4.011 0.110 1.00 92.25 78 GLU A C 1
ATOM 543 O O . GLU A 1 78 ? -5.922 4.147 1.307 1.00 92.25 78 GLU A O 1
ATOM 548 N N . MET A 1 79 ? -6.593 4.087 -0.843 1.00 91.75 79 MET A N 1
ATOM 549 C CA . MET A 1 79 ? -7.980 4.454 -0.554 1.00 91.75 79 MET A CA 1
ATOM 550 C C . MET A 1 79 ? -8.680 3.426 0.346 1.00 91.75 79 MET A C 1
ATOM 552 O O . MET A 1 79 ? -9.327 3.800 1.324 1.00 91.75 79 MET A O 1
ATOM 556 N N . ILE A 1 80 ? -8.542 2.129 0.049 1.00 89.69 80 ILE A N 1
ATOM 557 C CA . ILE A 1 80 ? -9.172 1.063 0.842 1.00 89.69 80 ILE A CA 1
ATOM 558 C C . ILE A 1 80 ? -8.555 0.996 2.244 1.00 89.69 80 ILE A C 1
ATOM 560 O O . ILE A 1 80 ? -9.281 0.842 3.227 1.00 89.69 80 ILE A O 1
ATOM 564 N N . HIS A 1 81 ? -7.231 1.127 2.352 1.00 89.38 81 HIS A N 1
ATOM 565 C CA . HIS A 1 81 ? -6.527 1.101 3.629 1.00 89.38 81 HIS A CA 1
ATOM 566 C C . HIS A 1 81 ? -6.933 2.282 4.510 1.00 89.38 81 HIS A C 1
ATOM 568 O O . HIS A 1 81 ? -7.174 2.077 5.696 1.00 89.38 81 HIS A O 1
ATOM 574 N N . ALA A 1 82 ? -7.073 3.486 3.945 1.00 89.50 82 ALA A N 1
ATOM 575 C CA . ALA A 1 82 ? -7.520 4.664 4.686 1.00 89.50 82 ALA A CA 1
ATOM 576 C C . ALA A 1 82 ? -8.907 4.449 5.315 1.00 89.50 82 ALA A C 1
ATOM 578 O O . ALA A 1 82 ? -9.092 4.705 6.505 1.00 89.50 82 ALA A O 1
ATOM 579 N N . ILE A 1 83 ? -9.853 3.906 4.542 1.00 87.69 83 ILE A N 1
ATOM 580 C CA . ILE A 1 83 ? -11.206 3.588 5.019 1.00 87.69 83 ILE A CA 1
ATOM 581 C C . ILE A 1 83 ? -11.149 2.510 6.107 1.00 87.69 83 ILE A C 1
ATOM 583 O O . ILE A 1 83 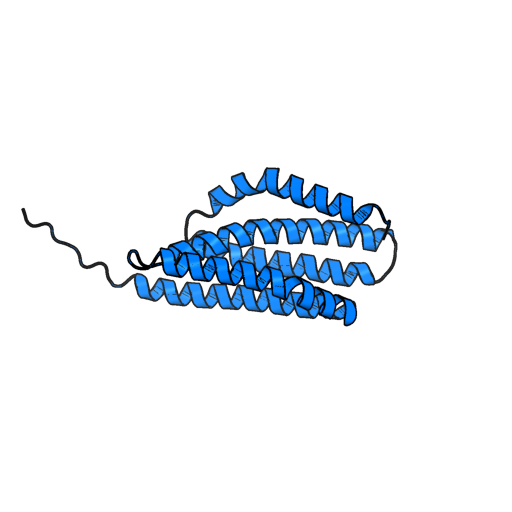? -11.647 2.711 7.211 1.00 87.69 83 ILE A O 1
ATOM 587 N N . ALA A 1 84 ? -10.508 1.374 5.819 1.00 86.75 84 ALA A N 1
ATOM 588 C CA . ALA A 1 84 ? -10.469 0.242 6.740 1.00 86.75 84 ALA A CA 1
ATOM 589 C C . ALA A 1 84 ? -9.735 0.575 8.048 1.00 86.75 84 ALA A C 1
ATOM 591 O O . ALA A 1 84 ? -10.162 0.144 9.118 1.00 86.75 84 ALA A O 1
ATOM 592 N N . SER A 1 85 ? -8.644 1.341 7.974 1.00 86.62 85 SER A N 1
ATOM 593 C CA . SER A 1 85 ? -7.861 1.725 9.146 1.00 86.62 85 SER A CA 1
ATOM 594 C C . SER A 1 85 ? -8.616 2.696 10.044 1.00 86.62 85 SER A C 1
ATOM 596 O O . SER A 1 85 ? -8.495 2.582 11.261 1.00 86.62 85 SER A O 1
ATOM 598 N N . TRP A 1 86 ? -9.367 3.638 9.472 1.00 87.12 86 TRP A N 1
ATOM 599 C CA . TRP A 1 86 ? -10.188 4.565 10.245 1.00 87.12 86 TRP A CA 1
ATOM 600 C C . TRP A 1 86 ? -11.345 3.837 10.936 1.00 87.12 86 TRP A C 1
ATOM 602 O O . TRP A 1 86 ? -11.465 3.880 12.160 1.00 87.12 86 TRP A O 1
ATOM 612 N N . GLU A 1 87 ? -12.140 3.093 10.163 1.00 87.38 87 GLU A N 1
ATOM 613 C CA . GLU A 1 87 ? -13.304 2.355 10.663 1.00 87.38 87 GLU A CA 1
ATOM 614 C C . GLU A 1 87 ? -12.923 1.344 11.744 1.00 87.38 87 GLU A C 1
ATOM 616 O O . GLU A 1 87 ? -13.619 1.208 12.747 1.00 87.38 87 GLU A O 1
ATOM 621 N N . LEU A 1 88 ? -11.790 0.652 11.586 1.00 81.94 88 LEU A N 1
ATOM 622 C CA . LEU A 1 88 ? -11.325 -0.290 12.595 1.00 81.94 88 LEU A CA 1
ATOM 623 C C . LEU A 1 88 ? -10.869 0.411 13.882 1.00 81.94 88 LEU A C 1
ATOM 625 O O . LEU A 1 88 ? -11.111 -0.113 14.968 1.00 81.94 88 LEU A O 1
ATOM 629 N N . SER A 1 89 ? -10.228 1.579 13.782 1.00 85.00 89 SER A N 1
ATOM 630 C CA . SER A 1 89 ? -9.831 2.362 14.957 1.00 85.00 89 SER A CA 1
ATOM 631 C C . SER A 1 89 ? -11.037 2.866 15.744 1.00 85.00 89 SER A C 1
ATOM 633 O O . SER A 1 89 ? -11.008 2.793 16.968 1.00 85.00 89 SER A O 1
ATOM 635 N N . VAL A 1 90 ? -12.095 3.306 15.057 1.00 83.62 90 VAL A N 1
ATOM 636 C CA . VAL A 1 90 ? -13.349 3.735 15.694 1.00 83.62 90 VAL A CA 1
ATOM 637 C C . VAL A 1 90 ? -14.107 2.540 16.275 1.00 83.62 90 VAL A C 1
ATOM 639 O O . VAL A 1 90 ? -14.511 2.570 17.431 1.00 83.62 90 VAL A O 1
ATOM 642 N N . ALA A 1 91 ? -14.256 1.451 15.517 1.00 82.19 91 ALA A N 1
ATOM 643 C CA . ALA A 1 91 ? -15.029 0.285 15.947 1.00 82.19 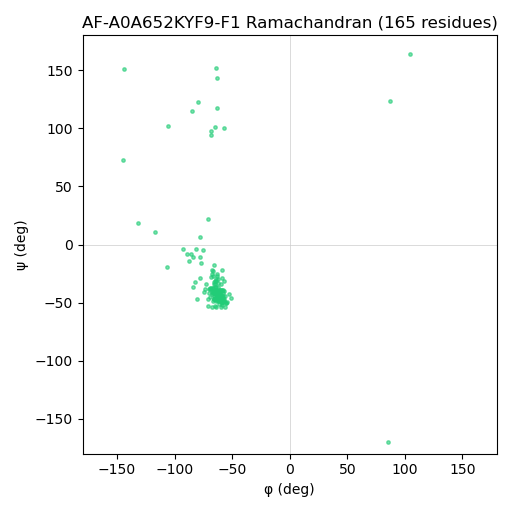91 ALA A CA 1
ATOM 644 C C . ALA A 1 91 ? -14.407 -0.480 17.128 1.00 82.19 91 ALA A C 1
ATOM 646 O O . ALA A 1 91 ? -15.114 -1.187 17.844 1.00 82.19 91 ALA A O 1
ATOM 647 N N . LEU A 1 92 ? -13.087 -0.393 17.309 1.00 79.25 92 LEU A N 1
ATOM 648 C CA . LEU A 1 92 ? -12.396 -0.998 18.450 1.00 79.25 92 LEU A CA 1
ATOM 649 C C . LEU A 1 92 ? -12.348 -0.085 19.677 1.00 79.25 92 LEU A C 1
ATOM 651 O O . LEU A 1 92 ? -12.001 -0.571 20.753 1.00 79.25 92 LEU A O 1
ATOM 655 N N . ALA A 1 93 ? -12.652 1.203 19.527 1.00 82.31 93 ALA A N 1
ATOM 656 C CA . ALA A 1 93 ? -12.547 2.168 20.604 1.00 82.31 93 ALA A CA 1
ATOM 657 C C . ALA A 1 93 ? -13.761 2.073 21.552 1.00 82.31 93 ALA A C 1
ATOM 659 O O . ALA A 1 93 ? -14.896 2.230 21.102 1.00 82.31 93 ALA A O 1
ATOM 660 N N . PRO A 1 94 ? -13.548 1.833 22.859 1.00 78.88 94 PRO A N 1
ATOM 661 C CA . PRO A 1 94 ? -14.579 1.979 23.884 1.00 78.88 94 PRO A CA 1
ATOM 662 C C . PRO A 1 94 ? -15.041 3.436 24.017 1.00 78.88 94 PRO A C 1
ATOM 664 O O . PRO A 1 94 ? -14.252 4.359 23.786 1.00 78.88 94 PRO A O 1
ATOM 667 N N . ASP A 1 95 ? -16.288 3.654 24.437 1.00 79.56 95 ASP A N 1
ATOM 668 C CA . ASP A 1 95 ? -16.882 4.994 24.587 1.00 79.56 95 ASP A CA 1
ATOM 669 C C . ASP A 1 95 ? -16.084 5.902 25.542 1.00 79.56 95 ASP A C 1
ATOM 671 O O . ASP A 1 95 ? -15.992 7.110 25.326 1.00 79.56 95 ASP A O 1
ATOM 675 N N . ASP A 1 96 ? -15.434 5.324 26.553 1.00 82.00 96 ASP A N 1
ATOM 676 C CA . ASP A 1 96 ? -14.617 6.017 27.553 1.00 82.00 96 ASP A CA 1
ATOM 677 C C . ASP A 1 96 ? -13.152 6.244 27.126 1.00 82.00 96 ASP A C 1
ATOM 679 O O . ASP A 1 96 ? -12.423 6.982 27.792 1.00 82.00 96 ASP A O 1
ATOM 683 N N . ALA A 1 97 ? -12.707 5.662 26.004 1.00 84.81 97 ALA A N 1
ATOM 684 C CA . ALA A 1 97 ? -11.300 5.668 25.583 1.00 84.81 97 ALA A CA 1
ATOM 685 C C . ALA A 1 97 ? -11.066 6.069 24.110 1.00 84.81 97 ALA A C 1
ATOM 687 O O . ALA A 1 97 ? -9.975 5.847 23.572 1.00 84.81 97 ALA A O 1
ATOM 688 N N . GLN A 1 98 ? -12.042 6.717 23.464 1.00 84.75 98 GLN A N 1
ATOM 689 C CA . GLN A 1 98 ? -11.957 7.181 22.066 1.00 84.75 98 GLN A CA 1
ATOM 690 C C . GLN A 1 98 ? -10.686 7.998 21.774 1.00 84.75 98 GLN A C 1
ATOM 692 O O . GLN A 1 98 ? -9.974 7.738 20.801 1.00 84.75 98 GLN A O 1
ATOM 697 N N . GLY A 1 99 ? -10.341 8.946 22.655 1.00 86.25 99 GLY A N 1
ATOM 698 C CA . GLY A 1 99 ? -9.151 9.788 22.494 1.00 86.25 99 GLY A CA 1
ATOM 699 C C . GLY A 1 99 ? -7.836 8.998 22.497 1.00 86.25 99 GLY A C 1
ATOM 700 O O . GLY A 1 99 ? -6.932 9.301 21.718 1.00 86.25 99 GLY A O 1
ATOM 701 N N . ALA A 1 100 ? -7.740 7.943 23.312 1.00 88.19 100 ALA A N 1
ATOM 702 C CA . ALA A 1 100 ? -6.556 7.090 23.366 1.00 88.19 100 ALA A CA 1
ATOM 703 C C . ALA A 1 100 ? -6.402 6.250 22.085 1.00 88.19 100 ALA A C 1
ATOM 705 O O . ALA A 1 100 ? -5.301 6.164 21.539 1.00 88.19 100 ALA A O 1
ATOM 706 N N . TYR A 1 101 ? -7.497 5.690 21.558 1.00 87.75 101 TYR A N 1
ATOM 707 C CA . TYR A 1 101 ? -7.486 4.927 20.302 1.00 87.75 101 TYR A CA 1
ATOM 708 C C . TYR A 1 101 ? -7.130 5.794 19.090 1.00 87.75 101 TYR A C 1
ATOM 710 O O . TYR A 1 101 ? -6.316 5.382 18.258 1.00 87.75 101 TYR A O 1
ATOM 718 N N . LEU A 1 102 ? -7.667 7.015 19.015 1.00 88.69 102 LEU A N 1
ATOM 719 C CA . LEU A 1 102 ? -7.284 7.982 17.983 1.00 88.69 102 LEU A CA 1
ATOM 720 C C . LEU A 1 102 ? -5.816 8.411 18.121 1.00 88.69 102 LEU A C 1
ATOM 722 O O . LEU A 1 102 ? -5.124 8.553 17.113 1.00 88.69 102 LEU A O 1
ATOM 726 N N . GLY A 1 103 ? -5.310 8.542 19.351 1.00 91.12 103 GLY A N 1
ATOM 727 C CA . GLY A 1 103 ? -3.889 8.772 19.618 1.00 91.12 103 GLY A CA 1
ATOM 728 C C . GLY A 1 103 ? -2.997 7.641 19.094 1.00 91.12 103 GLY A C 1
ATOM 729 O O . GLY A 1 103 ? -1.998 7.905 18.423 1.00 91.12 103 GLY A O 1
ATOM 730 N N . VAL A 1 104 ? -3.380 6.379 19.324 1.00 90.94 104 VAL A N 1
ATOM 731 C CA . VAL A 1 104 ? -2.666 5.202 18.790 1.00 90.94 104 VAL A CA 1
ATOM 732 C C . VAL A 1 104 ? -2.727 5.159 17.263 1.00 90.94 104 VAL A C 1
ATOM 734 O O . VAL A 1 104 ? -1.710 4.894 16.624 1.00 90.94 104 VAL A O 1
ATOM 737 N N . HIS A 1 105 ? -3.883 5.460 16.667 1.00 88.56 105 HIS A N 1
ATOM 738 C CA . HIS A 1 105 ? -4.026 5.553 15.213 1.00 88.56 105 HIS A CA 1
ATOM 739 C C . HIS A 1 105 ? -3.089 6.621 14.626 1.00 88.56 105 HIS A C 1
ATOM 741 O O . HIS A 1 105 ? -2.340 6.348 13.687 1.00 88.56 105 HIS A O 1
ATOM 747 N N . ALA A 1 106 ? -3.064 7.819 15.215 1.00 91.00 106 ALA A N 1
ATOM 748 C CA . ALA A 1 106 ? -2.179 8.899 14.786 1.00 91.00 106 ALA A CA 1
ATOM 749 C C . ALA A 1 106 ? -0.694 8.523 14.928 1.00 91.00 106 ALA A C 1
ATOM 751 O O . ALA A 1 106 ? 0.102 8.794 14.024 1.00 91.00 106 ALA A O 1
ATOM 752 N N . LEU A 1 107 ? -0.324 7.851 16.023 1.00 94.00 107 LEU A N 1
ATOM 753 C CA . LEU A 1 107 ? 1.033 7.352 16.228 1.00 94.00 107 LEU A CA 1
ATOM 754 C C . LEU A 1 107 ? 1.412 6.315 15.165 1.00 94.00 107 LEU A C 1
ATOM 756 O O . LEU A 1 107 ? 2.491 6.414 14.589 1.00 94.00 107 LEU A O 1
ATOM 760 N N . ALA A 1 108 ? 0.519 5.376 14.845 1.00 89.94 108 ALA A N 1
ATOM 761 C CA . ALA A 1 108 ? 0.747 4.385 13.796 1.00 89.94 108 ALA A CA 1
ATOM 762 C C . ALA A 1 108 ? 0.985 5.044 12.425 1.00 89.94 108 ALA A C 1
ATOM 764 O O . ALA A 1 108 ? 1.934 4.682 11.724 1.00 89.94 108 ALA A O 1
ATOM 765 N N . VAL A 1 109 ? 0.190 6.062 12.071 1.00 90.88 109 VAL A N 1
ATOM 766 C CA . VAL A 1 109 ? 0.380 6.848 10.838 1.00 90.88 109 VAL A CA 1
ATOM 767 C C . VAL A 1 109 ? 1.732 7.565 10.841 1.00 90.88 109 VAL A C 1
ATOM 769 O O . VAL A 1 109 ? 2.444 7.546 9.833 1.00 90.88 109 VAL A O 1
ATOM 772 N N . ALA A 1 110 ? 2.122 8.176 11.962 1.00 92.88 110 ALA A N 1
ATOM 773 C CA . ALA A 1 110 ? 3.423 8.826 12.091 1.00 92.88 110 ALA A CA 1
ATOM 774 C C . ALA A 1 110 ? 4.568 7.815 11.921 1.00 92.88 110 ALA A C 1
ATOM 776 O O . ALA A 1 110 ? 5.465 8.031 11.104 1.00 92.88 110 ALA A O 1
ATOM 777 N N . THR A 1 111 ? 4.508 6.674 12.611 1.00 93.12 111 THR A N 1
ATOM 778 C CA . THR A 1 111 ? 5.493 5.593 12.485 1.00 93.12 111 THR A CA 1
ATOM 779 C C . THR A 1 111 ? 5.595 5.086 11.050 1.00 93.12 111 THR A C 1
ATOM 781 O O . THR A 1 111 ? 6.707 4.902 10.557 1.00 93.12 111 THR A O 1
ATOM 784 N N . GLN A 1 112 ? 4.476 4.919 10.339 1.00 90.31 112 GLN A N 1
ATOM 785 C CA . GLN A 1 112 ? 4.492 4.521 8.930 1.00 90.31 112 GLN A CA 1
ATOM 786 C C . GLN A 1 112 ? 5.182 5.569 8.045 1.00 90.31 112 GLN A C 1
ATOM 788 O O . GLN A 1 112 ? 5.943 5.204 7.150 1.00 90.31 112 GLN A O 1
ATOM 793 N N . ARG A 1 113 ? 4.961 6.866 8.293 1.00 91.06 113 ARG A N 1
ATOM 794 C CA . ARG A 1 113 ? 5.607 7.951 7.532 1.00 91.06 113 ARG A CA 1
ATOM 795 C C . ARG A 1 113 ? 7.120 8.007 7.745 1.00 91.06 113 ARG A C 1
ATOM 797 O O . ARG A 1 113 ? 7.836 8.342 6.807 1.00 91.06 113 ARG A O 1
ATOM 804 N N . PHE A 1 114 ? 7.606 7.643 8.932 1.00 93.75 114 PHE A N 1
ATOM 805 C CA . PHE A 1 114 ? 9.043 7.552 9.214 1.00 93.75 114 PHE A CA 1
ATOM 806 C C . PHE A 1 114 ? 9.668 6.244 8.712 1.00 93.75 114 PHE A C 1
ATOM 808 O O . PHE A 1 114 ? 10.721 6.258 8.076 1.00 93.75 114 PHE A O 1
ATOM 815 N N . GLY A 1 115 ? 9.027 5.106 8.982 1.00 92.88 115 GLY A N 1
ATOM 816 C CA . GLY A 1 115 ? 9.549 3.780 8.643 1.00 92.88 115 GLY A CA 1
ATOM 817 C C . GLY A 1 115 ? 9.390 3.413 7.167 1.00 92.88 115 GLY A C 1
ATOM 818 O O . GLY A 1 115 ? 10.218 2.685 6.624 1.00 92.88 115 GLY A O 1
ATOM 819 N N . GLY A 1 116 ? 8.363 3.941 6.498 1.00 90.81 116 GLY A N 1
ATOM 820 C CA . GLY A 1 116 ? 8.056 3.666 5.094 1.00 90.81 116 GLY A CA 1
ATOM 821 C C . GLY A 1 116 ? 9.220 3.978 4.147 1.00 90.81 116 GLY A C 1
ATOM 822 O O . GLY A 1 116 ? 9.644 3.078 3.423 1.00 90.81 116 GLY A O 1
ATOM 823 N N . PRO A 1 117 ? 9.797 5.195 4.168 1.00 94.06 117 PRO A N 1
ATOM 824 C CA . PRO A 1 117 ? 10.953 5.536 3.339 1.00 94.06 117 PRO A CA 1
ATOM 825 C C . PRO A 1 117 ? 12.174 4.643 3.589 1.00 94.06 117 PRO A C 1
ATOM 827 O O . PRO A 1 117 ? 12.841 4.248 2.634 1.00 94.06 117 PRO A O 1
ATOM 830 N N . LEU A 1 118 ? 12.451 4.276 4.846 1.00 94.94 118 LEU A N 1
ATOM 831 C CA . LEU A 1 118 ? 13.567 3.389 5.198 1.00 94.94 118 LEU A CA 1
ATOM 832 C C . LEU A 1 118 ? 13.361 1.976 4.641 1.00 94.94 118 LEU A C 1
ATOM 834 O O . LEU A 1 118 ? 14.258 1.424 4.003 1.00 94.94 118 LEU A O 1
ATOM 838 N N . LEU A 1 119 ? 12.160 1.421 4.822 1.00 94.44 119 LEU A N 1
ATOM 839 C CA . LEU A 1 119 ? 11.773 0.119 4.280 1.00 94.44 119 LEU A CA 1
ATOM 840 C C . LEU A 1 119 ? 11.902 0.100 2.750 1.00 94.44 119 LEU A C 1
ATOM 842 O O . LEU A 1 119 ? 12.537 -0.793 2.192 1.00 94.44 119 LEU A O 1
ATOM 846 N N . LEU A 1 120 ? 11.336 1.103 2.074 1.00 93.88 120 LEU A N 1
ATOM 847 C CA . LEU A 1 120 ? 11.363 1.220 0.613 1.00 93.88 120 LEU A CA 1
ATOM 848 C C . LEU A 1 120 ? 12.790 1.397 0.088 1.00 93.88 120 LEU A C 1
ATOM 850 O O . LEU A 1 120 ? 13.146 0.782 -0.914 1.00 93.88 120 LEU A O 1
ATOM 854 N N . THR A 1 121 ? 13.627 2.168 0.785 1.00 94.31 121 THR A N 1
ATOM 855 C CA . THR A 1 121 ? 15.052 2.307 0.448 1.00 94.31 121 THR A CA 1
ATOM 856 C C . THR A 1 121 ? 15.765 0.959 0.528 1.00 94.31 121 THR A C 1
ATOM 858 O O . THR A 1 121 ? 16.494 0.599 -0.395 1.00 94.31 121 THR A O 1
ATOM 861 N N . GLY A 1 122 ? 15.509 0.176 1.581 1.00 94.62 122 GLY A N 1
ATOM 862 C CA . GLY A 1 122 ? 16.051 -1.177 1.723 1.00 94.62 122 GLY A CA 1
ATOM 863 C C . GLY A 1 122 ? 15.587 -2.127 0.614 1.00 94.62 122 GLY A C 1
ATOM 864 O O . GLY A 1 122 ? 16.400 -2.859 0.057 1.00 94.62 122 GLY A O 1
ATOM 865 N N . VAL A 1 123 ? 14.305 -2.076 0.239 1.00 94.50 123 VAL A N 1
ATOM 866 C CA . VAL A 1 123 ? 13.744 -2.877 -0.866 1.00 94.50 123 VAL A CA 1
ATOM 867 C C . VAL A 1 123 ? 14.402 -2.519 -2.197 1.00 94.50 123 VAL A C 1
ATOM 869 O O . VAL A 1 123 ? 14.815 -3.410 -2.935 1.00 94.50 123 VAL A O 1
ATOM 872 N N . ILE A 1 124 ? 14.555 -1.226 -2.487 1.00 93.25 124 ILE A N 1
ATOM 873 C CA . ILE A 1 124 ? 15.228 -0.761 -3.705 1.00 93.25 124 ILE A CA 1
ATOM 874 C C . ILE A 1 124 ? 16.694 -1.220 -3.718 1.00 93.25 124 ILE A C 1
ATOM 876 O O . ILE A 1 124 ? 17.159 -1.718 -4.743 1.00 93.25 124 ILE A O 1
ATOM 880 N N . ALA A 1 125 ? 17.402 -1.110 -2.589 1.00 94.25 125 ALA A N 1
ATOM 881 C CA . ALA A 1 125 ? 18.797 -1.536 -2.460 1.00 94.25 125 ALA A CA 1
ATOM 882 C C . ALA A 1 125 ? 18.981 -3.059 -2.608 1.00 94.25 125 ALA A C 1
ATOM 884 O O . ALA A 1 125 ? 19.980 -3.505 -3.167 1.00 94.25 125 ALA A O 1
ATOM 885 N N . ALA A 1 126 ? 18.012 -3.856 -2.149 1.00 92.81 126 ALA A N 1
ATOM 886 C CA . ALA A 1 126 ? 18.012 -5.315 -2.273 1.00 92.81 126 ALA A CA 1
ATOM 887 C C . ALA A 1 126 ? 17.606 -5.819 -3.676 1.00 92.81 126 ALA A C 1
ATOM 889 O O . ALA A 1 126 ? 17.779 -6.999 -3.988 1.00 92.81 126 ALA A O 1
ATOM 890 N N . GLY A 1 127 ? 17.091 -4.937 -4.538 1.00 90.06 127 GLY A N 1
ATOM 891 C CA . GLY A 1 127 ? 16.804 -5.225 -5.941 1.00 90.06 127 GLY A CA 1
ATOM 892 C C . GLY A 1 127 ? 15.437 -5.877 -6.213 1.00 90.06 127 GLY A C 1
ATOM 893 O O . GLY A 1 127 ? 14.578 -5.963 -5.335 1.00 90.06 127 GLY A O 1
ATOM 894 N N . PRO A 1 128 ? 15.201 -6.357 -7.452 1.00 88.69 128 PRO A N 1
ATOM 895 C CA . PRO A 1 128 ? 13.886 -6.810 -7.920 1.00 88.69 128 PRO A CA 1
ATOM 896 C C . PRO A 1 128 ? 13.155 -7.860 -7.061 1.00 88.69 128 PRO A C 1
ATOM 898 O O . PRO A 1 128 ? 11.949 -7.697 -6.859 1.00 88.69 128 PRO A O 1
ATOM 901 N N . PRO A 1 129 ? 13.803 -8.919 -6.525 1.00 90.56 129 PRO A N 1
ATOM 902 C CA . PRO A 1 129 ? 13.087 -9.930 -5.743 1.00 90.56 129 PRO A CA 1
ATOM 903 C C . PRO A 1 129 ? 12.558 -9.389 -4.407 1.00 90.56 129 PRO A C 1
ATOM 905 O O . PRO A 1 129 ? 11.592 -9.934 -3.869 1.00 90.56 129 PRO A O 1
ATOM 908 N N . ALA A 1 130 ? 13.125 -8.296 -3.887 1.00 92.94 130 ALA A N 1
ATOM 909 C CA . ALA A 1 130 ? 12.680 -7.693 -2.635 1.00 92.94 130 ALA A CA 1
ATOM 910 C C . ALA A 1 130 ? 11.237 -7.164 -2.715 1.00 92.94 130 ALA A C 1
ATOM 912 O O . ALA A 1 130 ? 10.527 -7.169 -1.711 1.00 92.94 130 ALA A O 1
ATOM 913 N N . TRP A 1 131 ? 10.762 -6.791 -3.910 1.00 92.62 131 TRP A N 1
ATOM 914 C CA . TRP A 1 131 ? 9.363 -6.417 -4.127 1.00 92.62 131 TRP A CA 1
ATOM 915 C C . TRP A 1 131 ? 8.405 -7.580 -3.862 1.00 92.62 131 TRP A C 1
ATOM 917 O O . TRP A 1 131 ? 7.381 -7.386 -3.212 1.00 92.62 131 TRP A O 1
ATOM 927 N N . ALA A 1 132 ? 8.746 -8.797 -4.295 1.00 91.50 132 ALA A N 1
ATOM 928 C CA . ALA A 1 132 ? 7.920 -9.976 -4.040 1.00 91.50 132 ALA A CA 1
ATOM 929 C C . ALA A 1 132 ? 7.879 -10.314 -2.540 1.00 91.50 132 ALA A C 1
ATOM 931 O O . ALA A 1 132 ? 6.813 -10.606 -2.001 1.00 91.50 132 ALA A O 1
ATOM 932 N N . VAL A 1 133 ? 9.021 -10.203 -1.851 1.00 94.19 133 VAL A N 1
ATOM 933 C CA . VAL A 1 133 ? 9.109 -10.390 -0.392 1.00 94.19 133 VAL A CA 1
ATOM 934 C C . VAL A 1 133 ? 8.245 -9.363 0.344 1.00 94.19 133 VAL A C 1
ATOM 936 O O . VAL A 1 133 ? 7.470 -9.733 1.228 1.00 94.19 133 VAL A O 1
ATOM 939 N N . LEU A 1 134 ? 8.318 -8.091 -0.060 1.00 94.38 134 LEU A N 1
ATOM 940 C CA . LEU A 1 134 ? 7.464 -7.030 0.471 1.00 94.38 134 LEU A CA 1
ATOM 941 C C . LEU A 1 134 ? 5.977 -7.354 0.254 1.00 94.38 134 LEU A C 1
ATOM 943 O O . LEU A 1 134 ? 5.186 -7.255 1.191 1.00 94.38 134 LEU A O 1
ATOM 947 N N . GLY A 1 135 ? 5.608 -7.790 -0.953 1.00 92.31 135 GLY A N 1
ATOM 948 C CA . GLY A 1 135 ? 4.246 -8.197 -1.300 1.00 92.31 135 GLY A CA 1
ATOM 949 C C . GLY A 1 135 ? 3.715 -9.316 -0.409 1.00 92.31 135 GLY A C 1
ATOM 950 O O . GLY A 1 135 ? 2.628 -9.192 0.156 1.00 92.31 135 GLY A O 1
ATOM 951 N N . VAL A 1 136 ? 4.505 -10.375 -0.214 1.00 94.06 136 VAL A N 1
ATOM 952 C CA . VAL A 1 136 ? 4.161 -11.488 0.685 1.00 94.06 136 VAL A CA 1
ATOM 953 C C . VAL A 1 136 ? 3.975 -10.998 2.122 1.00 94.06 136 VAL A C 1
ATOM 955 O O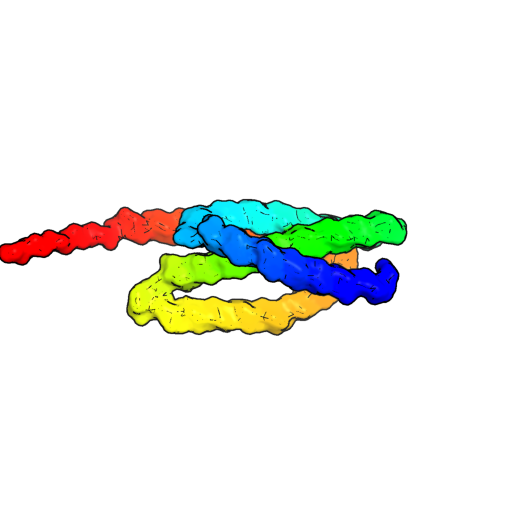 .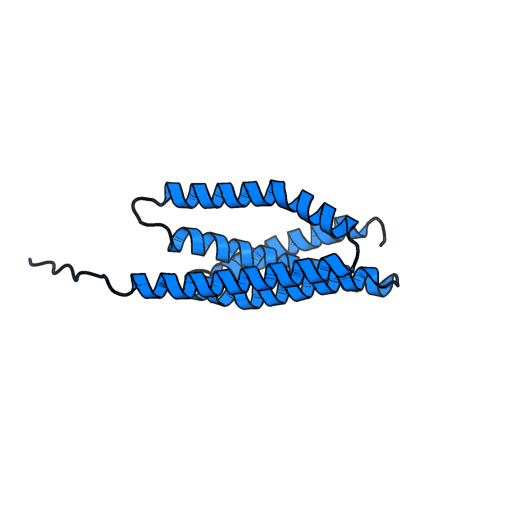 VAL A 1 136 ? 2.993 -11.369 2.765 1.00 94.06 136 VAL A O 1
ATOM 958 N N . GLY A 1 137 ? 4.865 -10.133 2.616 1.00 95.12 137 GLY A N 1
ATOM 959 C CA . GLY A 1 137 ? 4.747 -9.545 3.952 1.00 95.12 137 GLY A CA 1
ATOM 960 C C . GLY A 1 137 ? 3.465 -8.727 4.131 1.00 95.12 137 GLY A C 1
ATOM 961 O O . GLY A 1 137 ? 2.759 -8.889 5.127 1.00 95.12 137 GLY A O 1
ATOM 962 N N . LEU A 1 138 ? 3.117 -7.899 3.144 1.00 93.06 138 LEU A N 1
ATOM 963 C CA . LEU A 1 138 ? 1.892 -7.090 3.146 1.00 93.06 138 LEU A CA 1
ATOM 964 C C . LEU A 1 138 ? 0.632 -7.961 3.104 1.00 93.06 138 LEU A C 1
ATOM 966 O O . LEU A 1 138 ? -0.280 -7.759 3.907 1.00 93.06 138 LEU A O 1
ATOM 970 N N . VAL A 1 139 ? 0.600 -8.981 2.244 1.00 92.62 139 VAL A N 1
ATOM 971 C CA . VAL A 1 139 ? -0.501 -9.958 2.182 1.00 92.62 139 VAL A CA 1
ATOM 972 C C . VAL A 1 139 ? -0.654 -10.704 3.509 1.00 92.62 139 VAL A C 1
ATOM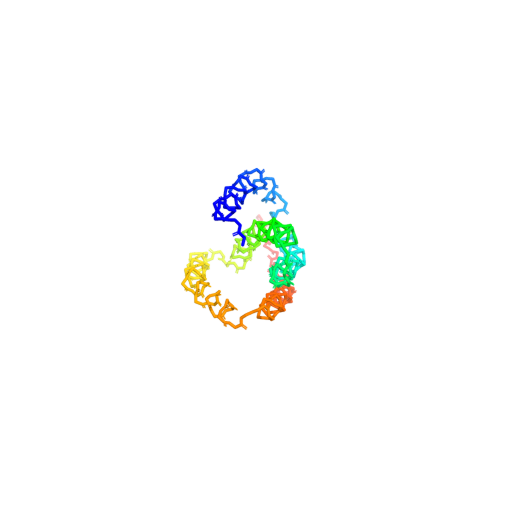 974 O O . VAL A 1 139 ? -1.773 -10.859 4.008 1.00 92.62 139 VAL A O 1
ATOM 977 N N . ALA A 1 140 ? 0.457 -11.128 4.116 1.00 93.06 140 ALA A N 1
ATOM 978 C CA . ALA A 1 140 ? 0.448 -11.797 5.412 1.00 93.06 140 ALA A CA 1
ATOM 979 C C . ALA A 1 140 ? -0.101 -10.885 6.521 1.00 93.06 140 ALA A C 1
ATOM 981 O O . ALA A 1 140 ? -0.920 -11.335 7.326 1.00 93.06 140 ALA A O 1
ATOM 982 N N . MET A 1 141 ? 0.277 -9.601 6.531 1.00 91.88 141 MET A N 1
ATOM 983 C CA . MET A 1 141 ? -0.265 -8.609 7.467 1.00 91.88 141 MET A CA 1
ATOM 984 C C . MET A 1 141 ? -1.777 -8.419 7.292 1.00 91.88 141 MET A C 1
ATOM 986 O O . MET A 1 141 ? -2.506 -8.485 8.283 1.00 91.88 141 MET A O 1
ATOM 990 N N . CYS A 1 142 ? -2.268 -8.295 6.053 1.00 89.50 142 CYS A N 1
ATOM 991 C CA . CYS A 1 142 ? -3.705 -8.194 5.766 1.00 89.50 142 CYS A CA 1
ATOM 992 C C . CYS A 1 142 ? -4.471 -9.421 6.287 1.00 89.50 142 CYS A C 1
ATOM 994 O O . CYS A 1 142 ? -5.517 -9.297 6.930 1.00 89.50 142 CYS A O 1
ATOM 996 N N . GLY A 1 143 ? -3.930 -10.622 6.053 1.00 87.88 143 GLY A N 1
ATOM 997 C CA . GLY A 1 143 ? -4.500 -11.873 6.558 1.00 87.88 143 GLY A CA 1
ATOM 998 C C . GLY A 1 143 ? -4.482 -11.963 8.088 1.00 87.88 143 GLY A C 1
ATOM 999 O O . GLY A 1 143 ? -5.459 -12.412 8.697 1.00 87.88 143 GLY A O 1
ATOM 1000 N N . GLY A 1 144 ? -3.402 -11.497 8.720 1.00 88.31 144 GLY A N 1
ATOM 1001 C CA . GLY A 1 144 ? -3.269 -11.394 10.172 1.00 88.31 144 GLY A CA 1
ATOM 1002 C C . GLY A 1 144 ? -4.317 -10.465 10.782 1.00 88.31 144 GLY A C 1
ATOM 1003 O O . GLY A 1 144 ? -5.064 -10.887 11.668 1.00 88.31 144 GLY A O 1
ATOM 1004 N N . GLN A 1 145 ? -4.446 -9.246 10.251 1.00 86.50 145 GLN A N 1
ATOM 1005 C CA . GLN A 1 145 ? -5.470 -8.279 10.658 1.00 86.50 145 GLN A CA 1
ATOM 1006 C C . GLN A 1 145 ? -6.876 -8.861 10.488 1.00 86.50 145 GLN A C 1
ATOM 1008 O O . GLN A 1 145 ? -7.668 -8.846 11.430 1.00 86.50 145 GLN A O 1
ATOM 1013 N N . HIS A 1 146 ? -7.167 -9.481 9.340 1.00 86.19 146 HIS A N 1
ATOM 1014 C CA . HIS A 1 146 ? -8.470 -10.094 9.089 1.00 86.19 146 HIS A CA 1
ATOM 1015 C C . HIS A 1 146 ? -8.818 -11.171 10.132 1.00 86.19 146 HIS A C 1
ATOM 1017 O O . HIS A 1 146 ? -9.963 -11.251 10.590 1.00 86.19 146 HIS A O 1
ATOM 1023 N N . ARG A 1 147 ? -7.835 -11.981 10.552 1.00 85.75 147 ARG A N 1
ATOM 1024 C CA . ARG A 1 147 ? -8.013 -12.992 11.607 1.00 85.75 147 ARG A CA 1
ATOM 1025 C C . ARG A 1 147 ? -8.209 -12.368 12.986 1.00 85.75 147 ARG A C 1
ATOM 1027 O O . ARG A 1 147 ? -9.114 -12.801 13.700 1.00 85.75 147 ARG A O 1
ATOM 1034 N N . VAL A 1 148 ? -7.411 -11.371 13.365 1.00 85.25 148 VAL A N 1
ATOM 1035 C CA . VAL A 1 148 ? -7.518 -10.707 14.677 1.00 85.25 148 VAL A CA 1
ATOM 1036 C C . VAL A 1 148 ? -8.878 -10.029 14.832 1.00 85.25 148 VAL A C 1
ATOM 1038 O O . VAL A 1 148 ? -9.580 -10.298 15.807 1.00 85.25 148 VAL A O 1
ATOM 1041 N N . VAL A 1 149 ? -9.309 -9.258 13.830 1.00 81.69 149 VAL A N 1
ATOM 1042 C CA . VAL A 1 149 ? -10.612 -8.574 13.842 1.00 81.69 149 VAL A CA 1
ATOM 1043 C C . VAL A 1 149 ? -11.763 -9.581 13.913 1.00 81.69 149 VAL A C 1
ATOM 1045 O O . VAL A 1 149 ? -12.687 -9.415 14.707 1.00 81.69 149 VAL A O 1
ATOM 1048 N N . SER A 1 150 ? -11.673 -10.698 13.179 1.00 78.62 150 SER A N 1
ATOM 1049 C CA . SER A 1 150 ? -12.687 -11.763 13.240 1.00 78.62 150 SER A CA 1
ATOM 1050 C C . SER A 1 150 ? -12.821 -12.423 14.620 1.00 78.62 150 SER A C 1
ATOM 1052 O O . SER A 1 150 ? -13.898 -12.906 14.970 1.00 78.62 150 SER A O 1
ATOM 1054 N N . ARG A 1 151 ? -11.733 -12.462 15.401 1.00 74.25 151 ARG A N 1
ATOM 1055 C CA . ARG A 1 151 ? -11.708 -13.027 16.758 1.00 74.25 151 ARG A CA 1
ATOM 1056 C C . ARG A 1 151 ? -12.183 -12.017 17.802 1.00 74.25 151 ARG A C 1
ATOM 1058 O O . ARG A 1 151 ? -12.854 -12.424 18.744 1.00 74.25 151 ARG A O 1
ATOM 1065 N N . GLY A 1 152 ? -11.855 -10.736 17.629 1.00 65.38 152 GLY A N 1
ATOM 1066 C CA . GLY A 1 152 ? -12.274 -9.650 18.522 1.00 65.38 152 GLY A CA 1
ATOM 1067 C C . GLY A 1 152 ? -13.785 -9.418 18.496 1.00 65.38 152 GLY A C 1
ATOM 1068 O O . GLY A 1 152 ? -14.420 -9.425 19.545 1.00 65.38 152 GLY A O 1
ATOM 1069 N N . LEU A 1 153 ? -14.385 -9.347 17.303 1.00 60.09 153 LEU A N 1
ATOM 1070 C CA . LEU A 1 153 ? -15.828 -9.101 17.150 1.00 60.09 153 LEU A CA 1
ATOM 1071 C C . LEU A 1 153 ? -16.707 -10.218 17.736 1.00 60.09 153 LEU A C 1
ATOM 1073 O O . LEU A 1 153 ? -17.798 -9.953 18.232 1.00 60.09 153 LEU A O 1
ATOM 1077 N N . ARG A 1 154 ? -16.223 -11.468 17.753 1.00 55.72 154 ARG A N 1
ATOM 1078 C CA . ARG A 1 154 ? -16.939 -12.586 18.395 1.00 55.72 154 ARG A CA 1
ATOM 1079 C C . ARG A 1 154 ? -17.039 -12.446 19.916 1.00 55.72 154 ARG A C 1
ATOM 1081 O O . ARG A 1 154 ? -17.934 -13.049 20.496 1.00 55.72 154 ARG A O 1
ATOM 1088 N N . LYS A 1 155 ? -16.149 -11.681 20.559 1.00 51.38 155 LYS A N 1
ATOM 1089 C CA . LYS A 1 155 ? -16.182 -11.465 22.015 1.00 51.38 155 LYS A CA 1
ATOM 1090 C C . LYS A 1 155 ? -17.180 -10.379 22.430 1.00 51.38 155 LYS A C 1
ATOM 1092 O O . LYS A 1 155 ? -17.790 -10.524 23.481 1.00 51.38 155 LYS A O 1
ATOM 1097 N N . SER A 1 156 ? -17.403 -9.351 21.607 1.00 50.06 156 SER A N 1
ATOM 1098 C CA . SER A 1 156 ? -18.328 -8.251 21.940 1.00 50.06 156 SER A CA 1
ATOM 1099 C C . SER A 1 156 ? -19.812 -8.605 21.774 1.00 50.06 156 SER A C 1
ATOM 1101 O O . SER A 1 156 ? -20.667 -7.932 22.335 1.00 50.06 156 SER A O 1
ATOM 1103 N N . SER A 1 157 ? -20.148 -9.686 21.061 1.00 46.53 157 SER A N 1
ATOM 1104 C CA . SER A 1 157 ? -21.544 -10.071 20.793 1.00 46.53 157 SER A CA 1
ATOM 1105 C C . SER A 1 157 ? -22.268 -10.769 21.964 1.00 46.53 157 SER A C 1
ATOM 1107 O O . SER A 1 157 ? -23.384 -11.243 21.768 1.00 46.53 157 SER A O 1
ATOM 1109 N N . LEU A 1 158 ? -21.663 -10.869 23.157 1.00 47.72 158 LEU A N 1
ATOM 1110 C CA . LEU A 1 158 ? -22.216 -11.620 24.301 1.00 47.72 158 LEU A CA 1
ATOM 1111 C C . LEU A 1 158 ? -22.556 -10.778 25.542 1.00 47.72 158 LEU A C 1
ATOM 1113 O O . LEU A 1 158 ? -22.844 -11.353 26.586 1.00 47.72 158 LEU A O 1
ATOM 1117 N N . SER A 1 159 ? -22.554 -9.444 25.469 1.00 46.75 159 SER A N 1
ATOM 1118 C CA . SER A 1 159 ? -22.874 -8.625 26.646 1.00 46.75 159 SER A CA 1
ATOM 1119 C C . SER A 1 159 ? -23.639 -7.356 26.285 1.00 46.75 159 SER A C 1
ATOM 1121 O O . SER A 1 159 ? -23.104 -6.255 26.362 1.00 46.75 159 SER A O 1
ATOM 1123 N N . VAL A 1 160 ? -24.911 -7.508 25.917 1.00 48.31 160 VAL A N 1
ATOM 1124 C CA . VAL A 1 160 ? -25.895 -6.435 26.109 1.00 48.31 160 VAL A CA 1
ATOM 1125 C C . VAL A 1 160 ? -26.766 -6.869 27.286 1.00 48.31 160 VAL A C 1
ATOM 1127 O O . VAL A 1 160 ? -27.611 -7.747 27.111 1.00 48.31 160 VAL A O 1
ATOM 1130 N N . PRO A 1 161 ? -26.560 -6.330 28.501 1.00 46.91 161 PRO A N 1
ATOM 1131 C CA . PRO A 1 161 ? -27.569 -6.419 29.538 1.00 46.91 161 PRO A CA 1
ATOM 1132 C C . PRO A 1 161 ? -28.786 -5.658 29.018 1.00 46.91 161 PRO A C 1
ATOM 1134 O O . PRO A 1 161 ? -28.704 -4.464 28.733 1.00 46.91 161 PRO A O 1
ATOM 1137 N N . THR A 1 162 ? -29.900 -6.362 28.846 1.00 46.47 162 THR A N 1
ATOM 1138 C CA . THR A 1 162 ? -31.202 -5.754 28.596 1.00 46.47 162 THR A CA 1
ATOM 1139 C C . THR A 1 162 ? -31.491 -4.812 29.758 1.00 46.47 162 THR A C 1
ATOM 1141 O O . THR A 1 162 ? -31.855 -5.259 30.844 1.00 46.47 162 THR A O 1
ATOM 1144 N N . VAL A 1 163 ? -31.284 -3.509 29.562 1.00 52.94 163 VAL A N 1
ATOM 1145 C CA . VAL A 1 163 ? -31.781 -2.497 30.491 1.00 52.94 163 VAL A CA 1
ATOM 1146 C C . VAL A 1 163 ? -33.296 -2.518 30.344 1.00 52.94 163 VAL A C 1
ATOM 1148 O O . VAL A 1 163 ? -33.860 -1.920 29.431 1.00 52.94 163 VAL A O 1
ATOM 1151 N N . THR A 1 164 ? -33.956 -3.284 31.207 1.00 54.00 164 THR A N 1
ATOM 1152 C CA . THR A 1 164 ? -35.386 -3.143 31.452 1.00 54.00 164 THR A CA 1
ATOM 1153 C C . THR A 1 164 ? -35.587 -1.774 32.080 1.00 54.00 164 THR A C 1
ATOM 1155 O O . THR A 1 164 ? -35.297 -1.572 33.259 1.00 54.00 164 THR A O 1
ATOM 1158 N N . VAL A 1 165 ? -36.025 -0.819 31.264 1.00 53.72 165 VAL A N 1
ATOM 1159 C CA . VAL A 1 165 ? -36.653 0.407 31.746 1.00 53.72 165 VAL A CA 1
ATOM 1160 C C . VAL A 1 165 ? -37.985 -0.029 32.344 1.00 53.72 165 VAL A C 1
ATOM 1162 O O . VAL A 1 165 ? -38.930 -0.318 31.615 1.00 53.72 165 VAL A O 1
ATOM 1165 N N . SER A 1 166 ? -38.010 -0.186 33.662 1.00 50.78 166 SER A N 1
ATOM 1166 C CA . SER A 1 166 ? -39.253 -0.283 34.415 1.00 50.78 166 SER A CA 1
ATOM 1167 C C . SER A 1 166 ? -39.703 1.142 34.713 1.00 50.78 166 SER A C 1
ATOM 1169 O O . SER A 1 166 ? -38.981 1.880 35.387 1.00 50.78 166 SER A O 1
ATOM 1171 N N . GLU A 1 167 ? -40.842 1.510 34.127 1.00 45.41 167 GLU A N 1
ATOM 1172 C CA . GLU A 1 167 ? -41.658 2.675 34.493 1.00 45.41 167 GLU A CA 1
ATOM 1173 C C . GLU A 1 167 ? -42.079 2.652 35.970 1.00 45.41 167 GLU A C 1
ATOM 1175 O O . GLU A 1 167 ? -42.214 1.541 36.541 1.00 45.41 167 GLU A O 1
#

pLDDT: mean 84.52, std 12.44, range [45.41, 95.62]